Protein AF-A0A3D4ART7-F1 (afdb_monomer_lite)

pLDDT: mean 76.64, std 10.28, range [61.03, 95.44]

Sequence (44 aa):
QEAERGITIQSAAVSCFWKDHRFNVIDTPGHVDFTVEVYRSLKV

Foldseek 3Di:
DQVVVVWDPAKDWDWDDDPNDIDIDIDAGPDPVRVVRVVVVVVD

Secondary structure (DSSP, 8-state):
--GGGT---S-EEEEEEETTEEEEEEE---SGGGHHHHHHHTT-

Radius of gyration: 12.53 Å; chains: 1; bounding box: 33×24×28 Å

Structure (mmCIF, N/CA/C/O backbone):
data_AF-A0A3D4ART7-F1
#
_entry.id   AF-A0A3D4ART7-F1
#
loop_
_atom_site.group_PDB
_atom_site.id
_atom_site.type_symbol
_atom_site.label_atom_id
_atom_site.label_alt_id
_atom_site.label_comp_id
_atom_site.label_asym_id
_atom_site.label_entity_id
_atom_site.label_seq_id
_atom_site.pdbx_PDB_ins_code
_atom_site.Cartn_x
_atom_site.Cartn_y
_atom_site.Cartn_z
_atom_site.occupancy
_atom_site.B_iso_or_equiv
_atom_site.auth_seq_id
_atom_site.auth_comp_id
_atom_site.auth_asym_id
_atom_site.auth_atom_id
_atom_site.pdbx_PDB_model_num
ATOM 1 N N . GLN A 1 1 ? 17.645 6.528 -1.942 1.00 62.47 1 GLN A N 1
ATOM 2 C CA . GLN A 1 1 ? 17.678 5.943 -3.300 1.00 62.47 1 GLN A CA 1
ATOM 3 C C . GLN A 1 1 ? 16.306 5.935 -3.985 1.00 62.47 1 GLN A C 1
ATOM 5 O O . GLN A 1 1 ? 16.223 6.464 -5.081 1.00 62.47 1 GLN A O 1
ATOM 10 N N . GLU A 1 2 ? 15.239 5.404 -3.375 1.00 64.06 2 GLU A N 1
ATOM 11 C CA . GLU A 1 2 ? 13.859 5.466 -3.920 1.00 64.06 2 GLU A CA 1
ATOM 12 C C . GLU A 1 2 ? 13.241 6.871 -3.847 1.00 64.06 2 GLU A C 1
ATOM 14 O O . GLU A 1 2 ? 12.946 7.481 -4.873 1.00 64.06 2 GLU A O 1
ATOM 19 N N . ALA A 1 3 ? 13.157 7.439 -2.638 1.00 62.50 3 ALA A N 1
ATOM 20 C CA . ALA A 1 3 ? 12.592 8.772 -2.400 1.00 62.50 3 ALA A CA 1
ATOM 21 C C . ALA A 1 3 ? 13.334 9.899 -3.147 1.00 62.50 3 ALA A C 1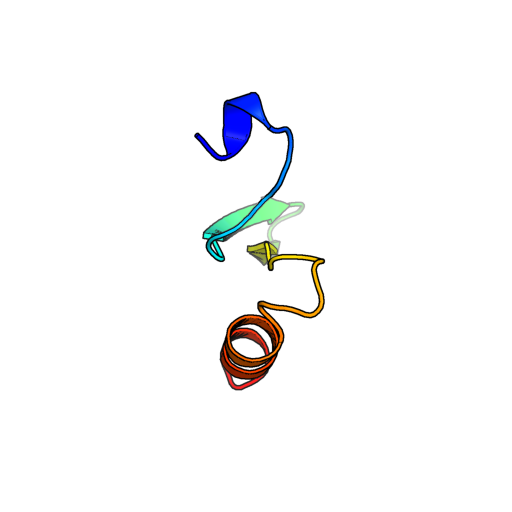
ATOM 23 O O . ALA A 1 3 ? 12.717 10.850 -3.608 1.00 62.50 3 ALA A O 1
ATOM 24 N N . GLU A 1 4 ? 14.651 9.766 -3.333 1.00 71.88 4 GLU A N 1
ATOM 25 C CA . GLU A 1 4 ? 15.473 10.711 -4.113 1.00 71.88 4 GLU A CA 1
ATOM 26 C C . GLU A 1 4 ? 15.185 10.651 -5.619 1.00 71.88 4 GLU A C 1
ATOM 28 O O . GLU A 1 4 ? 15.476 11.598 -6.342 1.00 71.88 4 GLU A O 1
ATOM 33 N N . ARG A 1 5 ? 14.630 9.531 -6.096 1.00 69.62 5 ARG A N 1
ATOM 34 C CA . ARG A 1 5 ? 14.252 9.309 -7.497 1.00 69.62 5 ARG A CA 1
ATOM 35 C C . ARG A 1 5 ? 12.752 9.492 -7.740 1.00 69.62 5 ARG A C 1
ATOM 37 O O . ARG A 1 5 ? 12.331 9.434 -8.889 1.00 69.62 5 ARG A O 1
ATOM 44 N N . GLY A 1 6 ? 11.958 9.708 -6.686 1.00 74.62 6 GLY A N 1
ATOM 45 C CA . GLY A 1 6 ? 10.505 9.865 -6.774 1.00 74.62 6 GLY A CA 1
ATOM 46 C C . GLY A 1 6 ? 9.769 8.605 -7.240 1.00 74.62 6 GLY A C 1
ATOM 47 O O . GLY A 1 6 ? 8.702 8.719 -7.835 1.00 74.62 6 GLY A O 1
ATOM 48 N N . ILE A 1 7 ? 10.342 7.419 -7.012 1.00 72.31 7 ILE A N 1
ATOM 49 C CA . ILE A 1 7 ? 9.753 6.131 -7.408 1.00 72.31 7 ILE A CA 1
ATOM 50 C C . ILE A 1 7 ? 9.631 5.201 -6.199 1.00 72.31 7 ILE A C 1
ATOM 52 O O . ILE A 1 7 ? 10.529 5.173 -5.360 1.00 72.31 7 ILE A O 1
ATOM 56 N N . THR A 1 8 ? 8.552 4.418 -6.148 1.00 67.56 8 THR A N 1
ATOM 57 C CA . THR A 1 8 ? 8.380 3.297 -5.209 1.00 67.56 8 THR A CA 1
ATOM 58 C C . THR A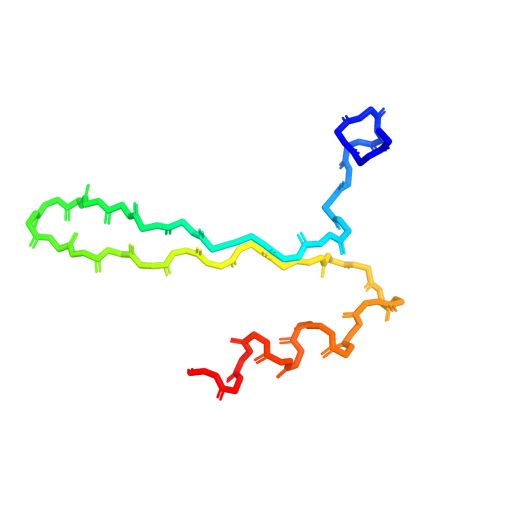 1 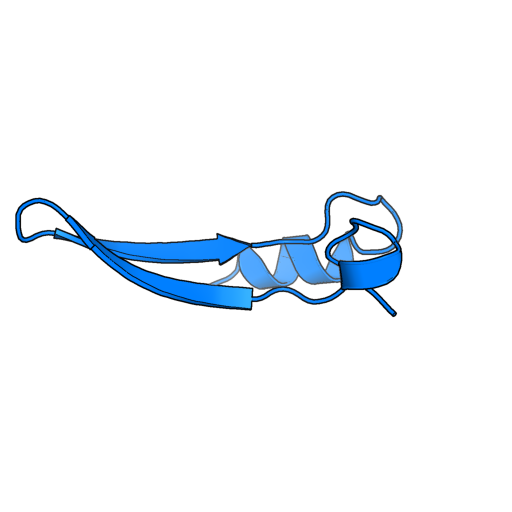8 ? 8.960 2.037 -5.852 1.00 67.56 8 THR A C 1
ATOM 60 O O . THR A 1 8 ? 8.522 1.663 -6.943 1.00 67.56 8 THR A O 1
ATOM 63 N N . ILE A 1 9 ? 9.952 1.400 -5.220 1.00 65.19 9 ILE A N 1
ATOM 64 C CA . ILE A 1 9 ? 10.562 0.142 -5.703 1.00 65.19 9 ILE A CA 1
ATOM 65 C C . ILE A 1 9 ? 10.165 -1.040 -4.818 1.00 65.19 9 ILE A C 1
ATOM 67 O O . ILE A 1 9 ? 9.980 -2.130 -5.350 1.00 65.19 9 ILE A O 1
ATOM 71 N N . GLN A 1 10 ? 9.980 -0.841 -3.511 1.00 67.38 10 GLN A N 1
ATOM 72 C CA . GLN A 1 10 ? 9.461 -1.876 -2.611 1.00 67.38 10 GLN A CA 1
ATOM 73 C C . GLN A 1 10 ? 8.023 -1.588 -2.189 1.00 67.38 10 GLN A C 1
ATOM 75 O O . GLN A 1 10 ? 7.659 -0.444 -1.915 1.00 67.38 10 GLN A O 1
ATOM 80 N N . SER A 1 11 ? 7.208 -2.636 -2.098 1.00 71.94 11 SER A N 1
ATOM 81 C CA . SER A 1 11 ? 5.825 -2.502 -1.643 1.00 71.94 11 SER A CA 1
ATOM 82 C C . SER A 1 11 ? 5.768 -2.185 -0.148 1.00 71.94 11 SER A C 1
ATOM 84 O O . SER A 1 11 ? 6.438 -2.831 0.661 1.00 71.94 11 SER A O 1
ATOM 86 N N . ALA A 1 12 ? 4.926 -1.229 0.238 1.00 78.25 12 ALA A N 1
ATOM 87 C CA . ALA A 1 12 ? 4.721 -0.839 1.631 1.00 78.25 12 ALA A CA 1
ATOM 88 C C . ALA A 1 12 ? 3.258 -1.048 2.034 1.00 78.25 12 ALA A C 1
ATOM 90 O O . ALA A 1 12 ? 2.346 -0.648 1.315 1.00 78.25 12 ALA A O 1
ATOM 91 N N . ALA A 1 13 ? 3.026 -1.656 3.199 1.00 82.12 13 ALA A N 1
ATOM 92 C CA . ALA A 1 13 ? 1.690 -1.827 3.760 1.00 82.12 13 ALA A CA 1
ATOM 93 C C . ALA A 1 13 ? 1.485 -0.868 4.938 1.00 82.12 13 ALA A C 1
ATOM 95 O O . ALA A 1 13 ? 2.267 -0.868 5.890 1.00 82.12 13 ALA A O 1
ATOM 96 N N . VAL A 1 14 ? 0.421 -0.067 4.887 1.00 85.81 14 VAL A N 1
ATOM 97 C CA . VAL A 1 14 ? 0.050 0.881 5.943 1.00 85.81 14 VAL A CA 1
ATOM 98 C C . VAL A 1 14 ? -1.405 0.664 6.329 1.00 85.81 14 VAL A C 1
ATOM 100 O O . VAL A 1 14 ? -2.296 0.661 5.481 1.00 85.81 14 VAL A O 1
ATOM 103 N N . SER A 1 15 ? -1.659 0.519 7.626 1.00 89.81 15 SER A N 1
ATOM 104 C CA . SER A 1 15 ? -3.019 0.504 8.160 1.00 89.81 15 SER A CA 1
ATOM 105 C C . SER A 1 15 ? -3.412 1.900 8.632 1.00 89.81 15 SER A C 1
ATOM 107 O O . SER A 1 15 ? -2.673 2.541 9.377 1.00 89.81 15 SER A O 1
ATOM 109 N N . CYS A 1 16 ? -4.593 2.364 8.237 1.00 91.06 16 CYS A N 1
ATOM 110 C CA . CYS A 1 16 ? -5.158 3.625 8.705 1.00 91.06 16 CYS A CA 1
ATOM 111 C C . CYS A 1 16 ? -6.641 3.471 9.053 1.00 91.06 16 CYS A C 1
ATOM 113 O O . CYS A 1 16 ? -7.309 2.528 8.629 1.00 91.06 16 CYS A O 1
ATOM 115 N N . PHE A 1 17 ? -7.156 4.389 9.867 1.00 95.44 17 PHE A N 1
ATOM 116 C CA . PHE A 1 17 ? -8.563 4.416 10.251 1.00 95.44 17 PHE A CA 1
ATOM 117 C C . PHE A 1 17 ? -9.240 5.641 9.646 1.00 95.44 17 PHE A C 1
ATOM 119 O O . PHE A 1 17 ? -8.722 6.754 9.746 1.00 95.44 17 PHE A O 1
ATOM 126 N N . TRP A 1 18 ? -10.412 5.448 9.047 1.00 92.19 18 TRP A N 1
ATOM 127 C CA . TRP A 1 18 ? -11.252 6.540 8.564 1.00 92.19 18 TRP A CA 1
ATOM 128 C C . TRP A 1 18 ? -12.729 6.209 8.785 1.00 92.19 18 TRP A C 1
ATOM 130 O O . TRP A 1 18 ? -13.195 5.146 8.388 1.00 92.19 18 TRP A O 1
ATOM 140 N N . LYS A 1 19 ? -13.466 7.115 9.444 1.00 93.12 19 LYS A N 1
ATOM 141 C CA . LYS A 1 19 ? -14.882 6.932 9.829 1.00 93.12 19 LYS A CA 1
ATOM 142 C C . LYS A 1 19 ? -15.169 5.573 10.489 1.00 93.12 19 LYS A C 1
ATOM 144 O O . LYS A 1 19 ? -16.078 4.872 10.063 1.00 93.12 19 LYS A O 1
ATOM 149 N N . ASP A 1 20 ? -14.375 5.189 11.486 1.00 93.75 20 ASP A N 1
ATOM 150 C CA . ASP A 1 20 ? -14.497 3.900 12.196 1.00 93.75 20 ASP A CA 1
ATOM 151 C C . ASP A 1 20 ? -14.253 2.641 11.338 1.00 93.75 20 ASP A C 1
ATOM 153 O O . ASP A 1 20 ? -14.442 1.514 11.789 1.00 93.75 20 ASP A O 1
ATOM 157 N N . HIS A 1 21 ? -13.769 2.809 10.105 1.00 91.75 21 HIS A N 1
ATOM 158 C CA . HIS A 1 21 ? -13.358 1.707 9.244 1.00 91.75 21 HIS A CA 1
ATOM 159 C C . HIS A 1 21 ? -11.834 1.610 9.223 1.00 91.75 21 HIS A C 1
ATOM 161 O O . HIS A 1 21 ? -11.133 2.619 9.094 1.00 91.75 21 HIS A O 1
ATOM 167 N N . ARG A 1 22 ? -11.317 0.382 9.333 1.00 93.12 22 ARG A N 1
ATOM 168 C CA . ARG A 1 22 ? -9.890 0.089 9.181 1.00 93.12 22 ARG A CA 1
ATOM 169 C C . ARG A 1 22 ? -9.577 -0.182 7.715 1.00 93.12 22 ARG A C 1
ATOM 171 O O . ARG A 1 22 ? -10.072 -1.154 7.149 1.00 93.12 22 ARG A O 1
ATOM 178 N N . PHE A 1 23 ? -8.713 0.635 7.137 1.00 92.06 23 PHE A N 1
ATOM 179 C CA . PHE A 1 23 ? -8.179 0.466 5.794 1.00 92.06 23 PHE A CA 1
ATOM 180 C C . PHE A 1 23 ? -6.770 -0.110 5.878 1.00 92.06 23 PHE A C 1
ATOM 182 O O . PHE A 1 23 ? -5.973 0.304 6.718 1.00 92.06 23 PHE A O 1
ATOM 189 N N . ASN A 1 24 ? -6.465 -1.051 4.989 1.00 88.44 24 ASN A N 1
ATOM 190 C CA . ASN A 1 24 ? -5.103 -1.505 4.741 1.00 88.44 24 ASN A CA 1
ATOM 191 C C . ASN A 1 24 ? -4.736 -1.054 3.331 1.00 88.44 24 ASN A C 1
ATOM 193 O O . AS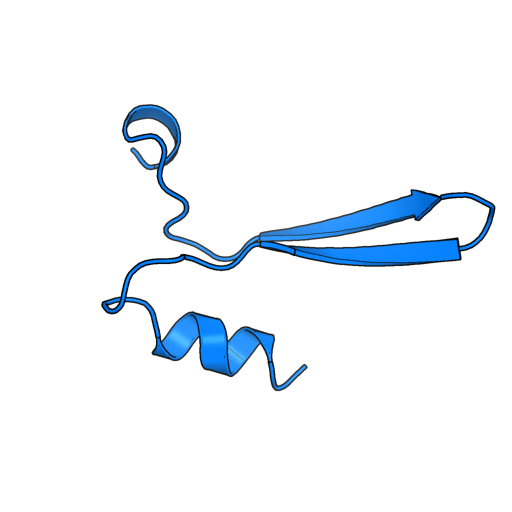N A 1 24 ? -5.335 -1.513 2.361 1.00 88.44 24 ASN A O 1
ATOM 197 N N . VAL A 1 25 ? -3.802 -0.118 3.237 1.00 86.81 25 VAL A N 1
ATOM 198 C CA . VAL A 1 25 ? -3.286 0.405 1.975 1.00 86.81 25 VAL A CA 1
ATOM 199 C C . VAL A 1 25 ? -1.997 -0.335 1.669 1.00 86.81 25 VAL A C 1
ATOM 201 O O . VAL A 1 25 ? -1.104 -0.384 2.512 1.00 86.81 25 VAL A O 1
ATOM 204 N N . ILE A 1 26 ? -1.911 -0.913 0.476 1.00 83.94 26 ILE A N 1
ATOM 205 C CA . ILE A 1 26 ? -0.686 -1.518 -0.039 1.00 83.94 26 ILE A CA 1
ATOM 206 C C . ILE A 1 26 ? -0.234 -0.651 -1.208 1.00 83.94 26 ILE A C 1
ATOM 208 O O . ILE A 1 26 ? -0.913 -0.596 -2.232 1.00 83.94 26 ILE A O 1
ATOM 212 N N . ASP A 1 27 ? 0.875 0.056 -1.025 1.00 82.25 27 ASP A N 1
ATOM 213 C CA . ASP A 1 27 ? 1.560 0.755 -2.107 1.00 82.25 27 ASP A CA 1
ATOM 214 C C . ASP A 1 27 ? 2.408 -0.262 -2.871 1.00 82.25 27 ASP A C 1
ATOM 216 O O . ASP A 1 27 ? 3.142 -1.038 -2.255 1.00 82.25 27 ASP A O 1
ATOM 220 N N . THR A 1 28 ? 2.281 -0.296 -4.195 1.00 81.00 28 THR A N 1
ATOM 221 C CA . THR A 1 28 ? 2.997 -1.239 -5.060 1.00 81.00 28 THR A CA 1
ATOM 222 C C . THR A 1 28 ? 3.772 -0.483 -6.137 1.00 81.00 28 THR A C 1
ATOM 224 O O . THR A 1 28 ? 3.239 0.484 -6.686 1.00 81.00 28 THR A O 1
ATOM 227 N N . PRO A 1 29 ? 4.969 -0.946 -6.532 1.00 76.94 29 PRO A N 1
ATOM 228 C CA . PRO A 1 29 ? 5.740 -0.331 -7.610 1.00 76.94 29 PRO A CA 1
ATOM 229 C C . PRO A 1 29 ? 4.971 -0.302 -8.941 1.00 76.94 29 PRO A C 1
ATOM 231 O O . PRO A 1 29 ? 4.375 -1.298 -9.347 1.00 76.94 29 PRO A O 1
ATOM 234 N N . GLY A 1 30 ? 5.020 0.826 -9.655 1.00 68.94 30 GLY A N 1
ATOM 235 C CA . GLY A 1 30 ? 4.302 1.022 -10.926 1.00 68.94 30 GLY A CA 1
ATOM 236 C C . GLY A 1 30 ? 5.086 0.671 -12.201 1.00 68.94 30 GLY A C 1
ATOM 237 O O . GLY A 1 30 ? 4.578 0.885 -13.299 1.00 68.94 30 GLY A O 1
ATOM 238 N N . HIS A 1 31 ? 6.325 0.180 -12.087 1.00 73.12 31 HIS A N 1
ATOM 239 C CA . HIS A 1 31 ? 7.187 -0.136 -13.235 1.00 73.12 31 HIS A CA 1
ATOM 240 C C . HIS A 1 31 ? 7.091 -1.623 -13.624 1.00 73.12 31 HIS A C 1
ATOM 242 O O . HIS A 1 31 ? 7.034 -2.493 -12.755 1.00 73.12 31 HIS A O 1
ATOM 248 N N . VAL A 1 32 ? 7.126 -1.927 -14.929 1.00 64.69 32 VAL A N 1
ATOM 249 C CA . VAL A 1 32 ? 6.997 -3.297 -15.482 1.00 64.69 32 VAL A CA 1
ATOM 250 C C . VAL A 1 32 ? 8.046 -4.277 -14.937 1.00 64.69 32 VAL A C 1
ATOM 252 O O . VAL A 1 32 ? 7.791 -5.473 -14.799 1.00 64.69 32 VAL A O 1
ATOM 255 N N . ASP A 1 33 ? 9.203 -3.768 -14.527 1.00 69.62 33 ASP A N 1
ATOM 256 C CA . ASP A 1 33 ? 10.269 -4.585 -13.938 1.00 69.62 33 ASP A CA 1
ATOM 257 C C . ASP A 1 33 ? 9.897 -5.192 -12.570 1.00 69.62 33 ASP A C 1
ATOM 259 O O . ASP A 1 33 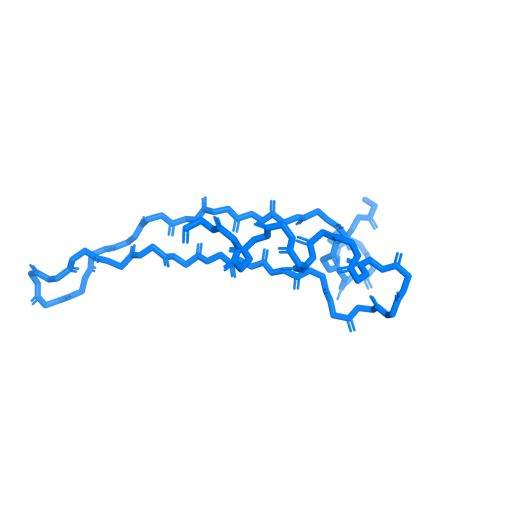? 10.535 -6.146 -12.129 1.00 69.62 33 ASP A O 1
ATOM 263 N N . PHE A 1 34 ? 8.834 -4.711 -11.913 1.00 64.75 34 PHE A N 1
ATOM 264 C CA . PHE A 1 34 ? 8.408 -5.155 -10.576 1.00 64.75 34 PHE A CA 1
ATOM 265 C C . PHE A 1 34 ? 7.070 -5.903 -10.581 1.00 64.75 34 PHE A C 1
ATOM 267 O O . PHE A 1 34 ? 6.436 -6.085 -9.540 1.00 64.75 34 PHE A O 1
ATOM 274 N N . THR A 1 35 ? 6.646 -6.401 -11.747 1.00 68.12 35 THR A N 1
ATOM 275 C CA . THR A 1 35 ? 5.352 -7.088 -11.908 1.00 68.12 35 THR A CA 1
ATOM 276 C C . THR A 1 35 ? 5.187 -8.280 -10.944 1.00 68.12 35 THR A C 1
ATOM 278 O O . THR A 1 35 ? 4.089 -8.537 -10.454 1.00 68.12 35 THR A O 1
ATOM 281 N N . VAL A 1 36 ? 6.272 -8.994 -10.603 1.00 73.56 36 VAL A N 1
ATOM 282 C CA . VAL A 1 36 ? 6.243 -10.104 -9.624 1.00 73.56 36 VAL A CA 1
ATOM 283 C C . VAL A 1 36 ? 5.790 -9.641 -8.236 1.00 73.56 36 VAL A C 1
ATOM 285 O O . VAL A 1 36 ? 5.096 -10.385 -7.542 1.00 73.56 36 VAL A O 1
ATOM 288 N N . GLU A 1 37 ? 6.162 -8.432 -7.826 1.00 70.62 37 GLU A N 1
ATOM 289 C CA . GLU A 1 37 ? 5.837 -7.893 -6.507 1.00 70.62 37 GLU A CA 1
ATOM 290 C C . GLU A 1 37 ? 4.377 -7.436 -6.435 1.00 70.62 37 GLU A C 1
ATOM 292 O O . GLU A 1 37 ? 3.665 -7.794 -5.498 1.00 70.62 37 GLU A O 1
ATOM 297 N N . VAL A 1 38 ? 3.887 -6.796 -7.502 1.00 71.06 38 VAL A N 1
ATOM 298 C CA . VAL A 1 38 ? 2.464 -6.459 -7.677 1.00 71.06 38 VAL A CA 1
ATOM 299 C C . VAL A 1 38 ? 1.591 -7.717 -7.584 1.00 71.06 38 VAL A C 1
ATOM 301 O O . VAL A 1 38 ? 0.615 -7.750 -6.835 1.00 71.06 38 VAL A O 1
ATOM 304 N N . TYR A 1 39 ? 1.964 -8.798 -8.282 1.00 73.31 39 TYR A N 1
ATOM 305 C CA . TYR A 1 39 ? 1.220 -10.063 -8.223 1.00 73.31 39 TYR A CA 1
ATOM 306 C C . TYR A 1 39 ? 1.247 -10.729 -6.842 1.00 73.31 39 TYR A C 1
ATOM 308 O O . TYR A 1 39 ? 0.299 -11.439 -6.506 1.00 73.31 39 TYR A O 1
ATOM 316 N N . ARG A 1 40 ? 2.302 -10.539 -6.038 1.00 71.19 40 ARG A N 1
ATOM 317 C CA . ARG A 1 40 ? 2.335 -11.041 -4.653 1.00 71.19 40 ARG A CA 1
ATOM 318 C C . ARG A 1 40 ? 1.384 -10.257 -3.757 1.00 71.19 40 ARG A C 1
ATOM 320 O O . ARG A 1 40 ? 0.654 -10.885 -3.000 1.00 71.19 40 ARG A O 1
ATOM 327 N N . SER A 1 41 ? 1.340 -8.934 -3.895 1.00 68.44 41 SER A N 1
ATOM 328 C CA . SER A 1 41 ? 0.443 -8.060 -3.128 1.00 68.44 41 SER A CA 1
ATOM 329 C C . SER A 1 41 ? -1.045 -8.319 -3.398 1.00 68.44 41 SER A C 1
ATOM 331 O O . SER A 1 41 ? -1.869 -8.100 -2.519 1.00 68.44 41 SER A O 1
ATOM 333 N N . LEU A 1 42 ? -1.395 -8.838 -4.582 1.00 73.75 42 LEU A N 1
ATOM 334 C CA . LEU A 1 42 ? -2.771 -9.209 -4.953 1.00 73.75 42 LEU A CA 1
ATOM 335 C C . LEU A 1 42 ? -3.209 -10.604 -4.477 1.00 73.75 42 LEU A C 1
ATOM 337 O O . LEU A 1 42 ? -4.386 -10.939 -4.582 1.00 73.75 42 LEU A O 1
ATOM 341 N N . LYS A 1 43 ? -2.281 -11.448 -4.011 1.00 72.38 43 LYS A N 1
ATOM 342 C CA . LYS A 1 43 ? -2.578 -12.810 -3.528 1.00 72.38 43 LYS A CA 1
ATOM 343 C C . LYS A 1 43 ? -2.817 -12.881 -2.014 1.00 72.38 43 LYS A C 1
ATOM 345 O O . LYS A 1 43 ? -2.820 -13.984 -1.466 1.00 72.38 43 LYS A O 1
ATOM 350 N N . VAL A 1 44 ? -2.967 -11.729 -1.361 1.00 61.03 44 VAL A N 1
ATOM 351 C CA . VAL A 1 44 ? -3.160 -11.584 0.090 1.00 61.03 44 VAL A CA 1
ATOM 352 C C . VA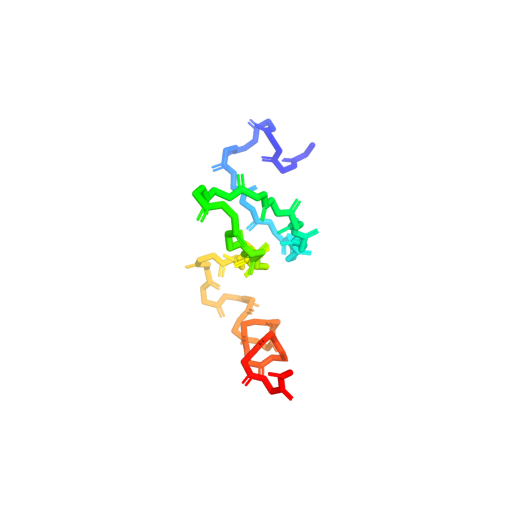L A 1 44 ? -4.634 -11.403 0.421 1.00 61.03 44 VAL A C 1
ATOM 354 O O . VAL A 1 44 ? -5.319 -10.683 -0.336 1.00 61.03 44 VAL A O 1
#